Protein AF-A0A842TP94-F1 (afdb_monomer_lite)

Sequence (98 aa):
MNFLSLLKIKSGKQEQCLELLKKIKEKPLPGIEIKKIMFCLGKYDLIIIGEADEVKTLELSARLTLYAQMETLTTIPFEAGIEMLKDIYWFKRENELI

Secondary structure (DSSP, 8-state):
-EEEEEEEPPTT-HHHHHHHHHHHHHSPPTTEEEEEEEE-SSS-SEEEEEEE-HHHHHHHHHHHHHHH--EEEEEEEHHHHHHHHHHHHS--------

pLDDT: mean 73.81, std 12.56, range [34.78, 87.19]

Foldseek 3Di:
DKKKWFKAQPPPLVVQLVVVVVVCVVPPDVQKAWPDKDADDFPGGIMTIIDGPPVVLVVVLVCCCPRSVIPGPDIDHPVVVVVVCCVTPDDPPPDPPD

Radius of gyration: 14.51 Å; chains: 1; bounding box: 48×20×38 Å

Structure (mmCIF, N/CA/C/O backbone):
data_AF-A0A842TP94-F1
#
_entry.id   AF-A0A842TP94-F1
#
loop_
_atom_site.group_PDB
_atom_site.id
_atom_site.type_symbol
_atom_site.label_atom_id
_atom_site.label_alt_id
_atom_site.label_comp_id
_atom_site.label_asym_id
_atom_site.label_entity_id
_atom_site.label_seq_id
_atom_site.pdbx_PDB_ins_code
_atom_site.Cartn_x
_atom_site.Cartn_y
_atom_site.Cartn_z
_atom_site.occupancy
_atom_site.B_iso_or_equiv
_atom_site.auth_seq_id
_atom_site.auth_comp_id
_atom_site.auth_asym_id
_atom_site.auth_atom_id
_atom_site.pdbx_PDB_model_num
ATOM 1 N N . MET A 1 1 ? 9.475 -1.888 -12.094 1.00 84.06 1 MET A N 1
ATOM 2 C CA . MET A 1 1 ? 8.119 -2.384 -12.421 1.00 84.06 1 MET A CA 1
ATOM 3 C C . MET A 1 1 ? 7.103 -1.497 -11.725 1.00 84.06 1 MET A C 1
ATOM 5 O O . MET A 1 1 ? 7.259 -1.241 -10.536 1.00 84.06 1 MET A O 1
ATOM 9 N N . ASN A 1 2 ? 6.079 -1.026 -12.443 1.00 84.69 2 ASN A N 1
ATOM 10 C CA . ASN A 1 2 ? 4.938 -0.391 -11.786 1.00 84.69 2 ASN A CA 1
ATOM 11 C C . ASN A 1 2 ? 4.129 -1.466 -11.059 1.00 84.69 2 ASN A C 1
ATOM 13 O O . ASN A 1 2 ? 3.839 -2.519 -11.630 1.00 84.69 2 ASN A O 1
ATOM 17 N N . PHE A 1 3 ? 3.757 -1.198 -9.816 1.00 84.19 3 PHE A N 1
ATOM 18 C CA . PHE A 1 3 ? 2.992 -2.131 -9.007 1.00 84.19 3 PHE A CA 1
ATOM 19 C C . PHE A 1 3 ? 1.767 -1.471 -8.400 1.00 84.19 3 PHE A C 1
ATOM 21 O O . PHE A 1 3 ? 1.688 -0.247 -8.232 1.00 84.19 3 PHE A O 1
ATOM 28 N N . LEU A 1 4 ? 0.831 -2.333 -8.026 1.00 83.25 4 LEU A N 1
ATOM 29 C CA . LEU A 1 4 ? -0.349 -1.980 -7.272 1.00 83.25 4 LEU A CA 1
ATOM 30 C C . LEU A 1 4 ? -0.457 -2.900 -6.055 1.00 83.25 4 LEU A C 1
ATOM 32 O O . LEU A 1 4 ? -0.415 -4.123 -6.183 1.00 83.25 4 LEU A O 1
ATOM 36 N N . SER A 1 5 ? -0.582 -2.308 -4.871 1.00 82.81 5 SER A N 1
ATOM 37 C CA . SER A 1 5 ? -0.793 -3.036 -3.617 1.00 82.81 5 SER A CA 1
ATOM 38 C C . SER A 1 5 ? -2.171 -2.713 -3.057 1.00 82.81 5 SER A C 1
ATOM 40 O O . SER A 1 5 ? -2.471 -1.550 -2.780 1.00 82.81 5 SER A O 1
ATOM 42 N N . LEU A 1 6 ? -2.985 -3.755 -2.879 1.00 81.31 6 LEU A N 1
ATOM 43 C CA . LEU A 1 6 ? -4.307 -3.691 -2.253 1.00 81.31 6 LEU A CA 1
ATOM 44 C C . LEU A 1 6 ? -4.197 -4.129 -0.796 1.00 81.31 6 LEU A C 1
ATOM 46 O O . LEU A 1 6 ? -3.708 -5.224 -0.502 1.00 81.31 6 LEU A O 1
ATOM 50 N N . LEU A 1 7 ? -4.646 -3.273 0.116 1.00 81.19 7 LEU A N 1
ATOM 51 C CA . LEU A 1 7 ? -4.387 -3.427 1.541 1.00 81.19 7 LEU A CA 1
ATOM 52 C C . LEU A 1 7 ? -5.683 -3.315 2.336 1.00 81.19 7 LEU A C 1
ATOM 54 O O . LEU A 1 7 ? -6.457 -2.367 2.172 1.00 81.19 7 LEU A O 1
ATOM 58 N N . LYS A 1 8 ? -5.896 -4.284 3.227 1.00 82.94 8 LYS A N 1
ATOM 59 C CA . LYS A 1 8 ? -6.968 -4.241 4.217 1.00 82.94 8 LYS A CA 1
ATOM 60 C C . LYS A 1 8 ? -6.380 -3.987 5.597 1.00 82.94 8 LYS A C 1
ATOM 62 O O . LYS A 1 8 ? -5.495 -4.714 6.055 1.00 82.94 8 LYS A O 1
ATOM 67 N N . ILE A 1 9 ? -6.851 -2.939 6.252 1.00 82.19 9 ILE A N 1
ATOM 68 C CA . ILE A 1 9 ? -6.416 -2.547 7.585 1.00 82.19 9 ILE A CA 1
ATOM 69 C C . ILE A 1 9 ? -7.208 -3.384 8.587 1.00 82.19 9 ILE A C 1
ATOM 71 O O . ILE A 1 9 ? -8.438 -3.422 8.557 1.00 82.19 9 ILE A O 1
ATOM 75 N N . LYS A 1 10 ? -6.516 -4.067 9.503 1.00 81.56 10 LYS A N 1
ATOM 76 C CA . LYS A 1 10 ? -7.206 -4.777 10.585 1.00 81.56 10 LYS A CA 1
ATOM 77 C C . LYS A 1 10 ? -7.992 -3.798 11.452 1.00 81.56 10 LYS A C 1
ATOM 79 O O . LYS A 1 10 ? -7.551 -2.680 11.721 1.00 81.56 10 LYS A O 1
ATOM 84 N N . SER A 1 11 ? -9.154 -4.245 11.921 1.00 80.38 11 SER A N 1
ATOM 85 C CA . SER A 1 11 ? -10.013 -3.433 12.782 1.00 80.38 11 SER A CA 1
ATOM 86 C C . SER A 1 11 ? -9.246 -2.929 14.012 1.00 80.38 11 SER A C 1
ATOM 88 O O . SER A 1 11 ? -8.541 -3.698 14.669 1.00 80.38 11 SER A O 1
ATOM 90 N N . GLY A 1 12 ? -9.351 -1.629 14.298 1.00 80.31 12 GLY A N 1
ATOM 91 C CA . GLY A 1 12 ? -8.666 -0.967 15.414 1.00 80.31 12 GLY A CA 1
ATOM 92 C C . GLY A 1 12 ? -7.180 -0.661 15.184 1.00 80.31 12 GLY A C 1
ATOM 93 O O . GLY A 1 12 ? -6.475 -0.346 16.141 1.00 80.31 12 GLY A O 1
ATOM 94 N N . LYS A 1 13 ? -6.670 -0.779 13.949 1.00 81.31 13 LYS A N 1
ATOM 95 C CA . LYS A 1 13 ? -5.251 -0.549 13.597 1.00 81.31 13 LYS A CA 1
ATOM 96 C C . LYS A 1 13 ? -5.023 0.625 12.640 1.00 81.31 13 LYS A C 1
ATOM 98 O O . LYS A 1 13 ? -3.918 0.804 12.129 1.00 81.31 13 LYS A O 1
ATOM 103 N N . GLN A 1 14 ? -6.042 1.452 12.422 1.00 80.19 14 GLN A N 1
ATOM 104 C CA . GLN A 1 14 ? -6.001 2.573 11.482 1.00 80.19 14 GLN A CA 1
ATOM 105 C C . GLN A 1 14 ? -4.900 3.586 11.823 1.00 80.19 14 GLN A C 1
ATOM 107 O O . GLN A 1 14 ? -4.145 3.978 10.938 1.00 80.19 14 GLN A O 1
ATOM 112 N N . GLU A 1 15 ? -4.748 3.961 13.096 1.00 81.69 15 GLU A N 1
ATOM 113 C CA . GLU A 1 15 ? -3.719 4.921 13.526 1.00 81.69 15 GLU A CA 1
ATOM 114 C C . GLU A 1 15 ? -2.298 4.410 13.253 1.00 81.69 15 GLU A C 1
ATOM 116 O O . GLU A 1 15 ? -1.483 5.118 12.666 1.00 81.69 15 GLU A O 1
ATOM 121 N N . GLN A 1 16 ? -2.031 3.141 13.575 1.00 80.44 16 GLN A N 1
ATOM 122 C CA . GLN A 1 16 ? -0.732 2.498 13.339 1.00 80.44 16 GLN A CA 1
ATOM 123 C C . GLN A 1 16 ? -0.402 2.429 11.842 1.00 80.44 16 GLN A C 1
ATOM 125 O O . GLN A 1 16 ? 0.732 2.685 11.430 1.00 80.44 16 GLN A O 1
ATOM 130 N N . CYS A 1 17 ? -1.407 2.135 11.012 1.00 80.25 17 CYS A N 1
ATOM 131 C CA . CYS A 1 17 ? -1.270 2.174 9.562 1.00 80.25 17 CYS A CA 1
ATOM 132 C C . CYS A 1 17 ? -0.923 3.589 9.070 1.00 80.25 17 CYS A C 1
ATOM 134 O O . CYS A 1 17 ? 0.009 3.756 8.284 1.00 80.25 17 CYS A O 1
ATOM 136 N N . LEU A 1 18 ? -1.635 4.615 9.542 1.00 79.56 18 LEU A N 1
ATOM 137 C CA . LEU A 1 18 ? -1.388 6.005 9.150 1.00 79.56 18 LEU A CA 1
ATOM 138 C C . LEU A 1 18 ? 0.021 6.471 9.530 1.00 79.56 18 LEU A C 1
ATOM 140 O O . LEU A 1 18 ? 0.686 7.121 8.723 1.00 79.56 18 LEU A O 1
A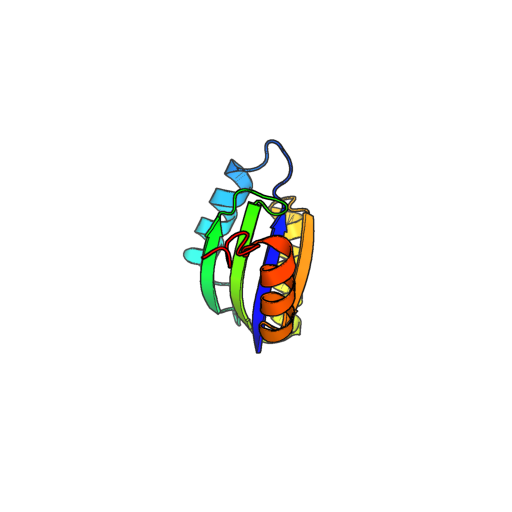TOM 144 N N . GLU A 1 19 ? 0.501 6.122 10.722 1.00 83.44 19 GLU A N 1
ATOM 145 C CA . GLU A 1 19 ? 1.873 6.419 11.143 1.00 83.44 19 GLU A CA 1
ATOM 146 C C . GLU A 1 19 ? 2.918 5.740 10.255 1.00 83.44 19 GLU A C 1
ATOM 148 O O . GLU A 1 19 ? 3.911 6.367 9.879 1.00 83.44 19 GLU A O 1
ATOM 153 N N . LEU A 1 20 ? 2.700 4.475 9.883 1.00 78.50 20 LEU A N 1
ATOM 154 C CA . LEU A 1 20 ? 3.612 3.768 8.990 1.00 78.50 20 LEU A CA 1
ATOM 155 C C . LEU A 1 20 ? 3.653 4.420 7.603 1.00 78.50 20 LEU A C 1
ATOM 157 O O . LEU A 1 20 ? 4.737 4.633 7.065 1.00 78.50 20 LEU A O 1
ATOM 161 N N . LEU A 1 21 ? 2.499 4.781 7.037 1.00 78.75 21 LEU A N 1
ATOM 162 C CA . LEU A 1 21 ? 2.439 5.445 5.731 1.00 78.75 21 LEU A CA 1
ATOM 163 C C . LEU A 1 21 ? 3.141 6.807 5.752 1.00 78.75 21 LEU A C 1
ATOM 165 O O . LEU A 1 21 ? 3.836 7.142 4.793 1.00 78.75 21 LEU A O 1
ATOM 169 N N . LYS A 1 22 ? 3.018 7.567 6.851 1.00 80.50 22 LYS A N 1
ATOM 170 C CA . LYS A 1 22 ? 3.783 8.809 7.050 1.00 80.50 22 LYS A CA 1
ATOM 171 C C . LYS A 1 22 ? 5.286 8.537 7.051 1.00 80.50 22 LYS A C 1
ATOM 173 O O . LYS A 1 22 ? 6.004 9.170 6.285 1.00 80.50 22 LYS A O 1
ATOM 178 N N . LYS A 1 23 ? 5.747 7.534 7.806 1.00 80.94 23 LYS A N 1
ATOM 179 C CA . LYS A 1 23 ? 7.167 7.139 7.846 1.00 80.94 23 LYS A CA 1
ATOM 180 C C . LYS A 1 23 ? 7.692 6.703 6.481 1.00 80.94 23 LYS A C 1
ATOM 182 O O . LYS A 1 23 ? 8.800 7.077 6.118 1.00 80.94 23 LYS A O 1
ATOM 187 N N . ILE A 1 24 ? 6.907 5.943 5.717 1.00 76.00 24 ILE A N 1
ATOM 188 C CA . ILE A 1 24 ? 7.281 5.521 4.361 1.00 76.00 24 ILE A CA 1
ATOM 189 C C . ILE A 1 24 ? 7.349 6.732 3.417 1.00 76.00 24 ILE A C 1
ATOM 191 O O . ILE A 1 24 ? 8.233 6.790 2.569 1.00 76.00 24 ILE A O 1
ATOM 195 N N . LYS A 1 25 ? 6.456 7.717 3.567 1.00 70.62 25 LYS A N 1
ATOM 196 C CA . LYS A 1 25 ? 6.490 8.954 2.775 1.00 70.62 25 LYS A CA 1
ATOM 197 C C . LYS A 1 25 ? 7.695 9.838 3.123 1.00 70.62 25 LYS A C 1
ATOM 199 O O . LYS A 1 25 ? 8.298 10.413 2.226 1.00 70.62 25 LYS A O 1
ATOM 204 N N . GLU A 1 26 ? 8.032 9.956 4.406 1.00 78.00 26 GLU A N 1
ATOM 205 C CA . GLU A 1 26 ? 9.173 10.745 4.897 1.00 78.00 26 GLU A CA 1
ATOM 206 C C . GLU A 1 26 ? 10.515 10.085 4.575 1.00 78.00 26 GLU A C 1
ATOM 208 O O . GLU A 1 26 ? 11.483 10.758 4.222 1.00 78.00 26 GLU A O 1
ATOM 213 N N . LYS A 1 27 ? 10.569 8.757 4.685 1.00 78.38 27 LYS A N 1
ATOM 214 C CA . LYS A 1 27 ? 11.749 7.949 4.400 1.00 78.38 27 LYS A CA 1
ATOM 215 C C . LYS A 1 27 ? 11.361 6.785 3.485 1.00 78.38 27 LYS A C 1
ATOM 217 O O . LYS A 1 27 ? 11.119 5.676 3.976 1.00 78.38 27 LYS A O 1
ATOM 222 N N . PRO A 1 28 ? 11.312 7.032 2.164 1.00 70.12 28 PRO A N 1
ATOM 223 C CA . PRO A 1 28 ? 11.023 6.000 1.181 1.00 70.12 28 PRO A CA 1
ATOM 224 C C . PRO A 1 28 ? 11.965 4.811 1.348 1.00 70.12 28 PRO A C 1
ATOM 226 O O . PRO A 1 28 ? 13.152 4.969 1.653 1.00 70.12 28 PRO A O 1
ATOM 229 N N . LEU A 1 29 ? 11.433 3.605 1.166 1.00 75.31 29 LEU A N 1
ATOM 230 C CA . LEU A 1 29 ? 12.257 2.403 1.168 1.00 75.31 29 LEU A CA 1
ATOM 231 C C . LEU A 1 29 ? 13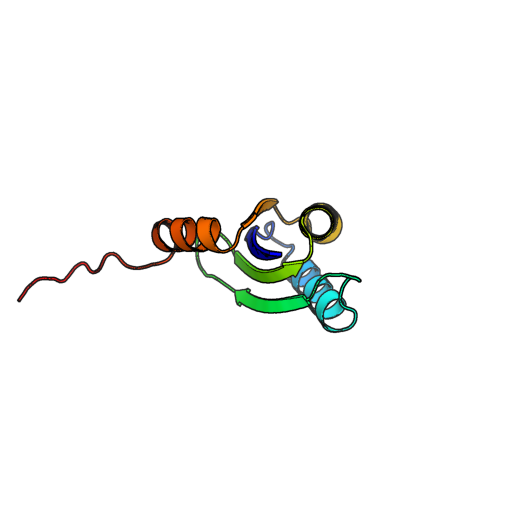.219 2.464 -0.029 1.00 75.31 29 LEU A C 1
ATOM 233 O O . LEU A 1 29 ? 12.773 2.750 -1.140 1.00 75.31 29 LEU A O 1
ATOM 237 N N . PRO A 1 30 ? 14.524 2.192 0.158 1.00 82.44 30 PRO A N 1
ATOM 238 C CA . PRO A 1 30 ? 15.471 2.189 -0.950 1.00 82.44 30 PRO A CA 1
ATOM 239 C C . PRO A 1 30 ? 15.017 1.235 -2.060 1.00 82.44 30 PRO A C 1
ATOM 241 O O . PRO A 1 30 ? 14.786 0.053 -1.797 1.00 82.44 30 PRO A O 1
ATOM 244 N N . GLY A 1 31 ? 14.904 1.752 -3.285 1.00 84.62 31 GLY A N 1
ATOM 245 C CA . GLY A 1 31 ? 14.420 0.994 -4.444 1.00 84.62 31 GLY A CA 1
ATOM 246 C C . GLY A 1 31 ? 12.895 0.942 -4.589 1.00 84.62 31 GLY A C 1
ATOM 247 O O . GLY A 1 31 ? 12.405 0.153 -5.392 1.00 84.62 31 GLY A O 1
ATOM 248 N N . ILE A 1 32 ? 12.151 1.751 -3.823 1.00 85.81 32 ILE A N 1
ATOM 249 C CA . ILE A 1 32 ? 10.693 1.872 -3.926 1.00 85.81 32 ILE A CA 1
ATOM 250 C C . ILE A 1 32 ? 10.302 3.337 -4.046 1.00 85.81 32 ILE A C 1
ATOM 252 O O . ILE A 1 32 ? 10.514 4.135 -3.132 1.00 85.81 32 ILE A O 1
ATOM 256 N N . GLU A 1 33 ? 9.649 3.668 -5.148 1.00 87.19 33 GLU A N 1
ATOM 257 C CA . GLU A 1 33 ? 9.050 4.972 -5.375 1.00 87.19 33 GLU A CA 1
ATOM 258 C C . GLU A 1 33 ? 7.529 4.866 -5.255 1.00 87.19 33 GLU A C 1
ATOM 260 O O . GLU A 1 33 ? 6.869 4.224 -6.069 1.00 87.19 33 GLU A O 1
ATOM 265 N N . ILE A 1 34 ? 6.938 5.492 -4.237 1.00 84.81 34 ILE A N 1
ATOM 266 C CA . ILE A 1 34 ? 5.478 5.545 -4.109 1.00 84.81 34 ILE A CA 1
ATOM 267 C C . ILE A 1 34 ? 4.955 6.752 -4.878 1.00 84.81 34 ILE A C 1
ATOM 269 O O . ILE A 1 34 ? 5.193 7.894 -4.493 1.00 84.81 34 ILE A O 1
ATOM 273 N N . LYS A 1 35 ? 4.180 6.486 -5.930 1.00 85.12 35 LYS A N 1
ATOM 274 C CA . LYS A 1 35 ? 3.564 7.514 -6.777 1.00 85.12 35 LYS A CA 1
ATOM 275 C C . LYS A 1 35 ? 2.237 7.994 -6.198 1.00 85.12 35 LYS A C 1
ATOM 277 O O . LYS A 1 35 ? 1.912 9.177 -6.280 1.00 85.12 35 LYS A O 1
ATOM 282 N N . LYS A 1 36 ? 1.446 7.086 -5.616 1.00 84.12 36 LYS A N 1
ATOM 283 C CA . LYS A 1 36 ? 0.117 7.416 -5.089 1.00 84.12 36 LYS A CA 1
ATOM 284 C C . LYS A 1 36 ? -0.299 6.502 -3.942 1.00 84.12 36 LYS A C 1
ATOM 286 O O . LYS A 1 36 ? -0.020 5.308 -3.952 1.00 84.12 36 LYS A O 1
ATOM 291 N N . ILE A 1 37 ? -1.029 7.077 -2.991 1.00 82.88 37 ILE A N 1
ATOM 292 C CA . ILE A 1 37 ? -1.719 6.366 -1.913 1.00 82.88 37 ILE A CA 1
ATOM 293 C C . ILE A 1 37 ? -3.179 6.820 -1.936 1.00 82.88 37 ILE A C 1
ATOM 295 O O . ILE A 1 37 ? -3.449 8.021 -1.988 1.00 82.88 37 ILE A O 1
ATOM 299 N N . MET A 1 38 ? -4.115 5.879 -1.929 1.00 82.06 38 MET A N 1
ATOM 300 C CA . MET A 1 38 ? -5.553 6.145 -1.982 1.00 82.06 38 MET A CA 1
ATOM 301 C C . MET A 1 38 ? -6.266 5.378 -0.877 1.00 82.06 38 MET A C 1
ATOM 303 O O . MET A 1 38 ? -6.138 4.161 -0.808 1.00 82.06 38 MET A O 1
ATOM 307 N N . PHE A 1 39 ? -7.050 6.076 -0.058 1.00 80.88 39 PHE A N 1
ATOM 308 C CA . PHE A 1 39 ? -7.999 5.431 0.846 1.00 80.88 39 PHE A CA 1
ATOM 309 C C . PHE A 1 39 ? -9.258 5.059 0.075 1.00 80.88 39 PHE A C 1
ATOM 311 O O . PHE A 1 39 ? -9.737 5.835 -0.756 1.00 80.88 39 PHE A O 1
ATOM 318 N N . CYS A 1 40 ? -9.780 3.869 0.331 1.00 76.38 40 CYS A N 1
ATOM 319 C CA . CYS A 1 40 ? -10.964 3.347 -0.334 1.00 76.38 40 CYS A CA 1
ATOM 320 C C . CYS A 1 40 ? -12.004 2.942 0.710 1.00 76.38 40 CYS A C 1
ATOM 322 O O . CYS A 1 40 ? -11.662 2.441 1.775 1.00 76.38 40 CYS A O 1
ATOM 324 N N . LEU A 1 41 ? -13.282 3.159 0.395 1.00 68.38 41 LEU A N 1
ATOM 325 C CA . LEU A 1 41 ? -14.404 2.633 1.169 1.00 68.38 41 LEU A CA 1
ATOM 326 C C . LEU A 1 41 ? -14.922 1.403 0.419 1.00 68.38 41 LEU A C 1
ATOM 328 O O . LEU A 1 41 ? -15.536 1.543 -0.637 1.00 68.38 41 LEU A O 1
ATOM 332 N N . GLY A 1 42 ? -14.608 0.198 0.898 1.00 70.56 42 GLY A N 1
ATOM 333 C CA . GLY A 1 42 ? -14.993 -1.034 0.209 1.00 70.56 42 GLY A CA 1
ATOM 334 C C . GLY A 1 42 ? -14.286 -2.283 0.732 1.00 70.56 42 GLY A C 1
ATOM 335 O O . GLY A 1 42 ? -14.035 -2.420 1.924 1.00 70.56 42 GLY A O 1
ATOM 336 N N . LYS A 1 43 ? -13.985 -3.226 -0.170 1.00 74.06 43 LYS A N 1
ATOM 337 C CA . LYS A 1 43 ? -13.368 -4.522 0.173 1.00 74.06 43 LYS A CA 1
ATOM 338 C C . LYS A 1 43 ? -11.969 -4.381 0.795 1.00 74.06 43 LYS A C 1
ATOM 340 O O . LYS A 1 43 ? -11.625 -5.154 1.692 1.00 74.06 43 LYS A O 1
ATOM 345 N N . TYR A 1 44 ? -11.206 -3.409 0.306 1.00 77.31 44 TYR A N 1
ATOM 346 C CA . TYR A 1 44 ? -9.915 -2.947 0.814 1.00 77.31 44 TYR A CA 1
ATOM 347 C C . TYR A 1 44 ? -10.035 -1.494 1.283 1.00 77.31 44 TYR A C 1
ATOM 349 O O . TYR A 1 44 ? -10.841 -0.720 0.753 1.00 77.31 44 TYR A O 1
ATOM 357 N N . ASP A 1 45 ? -9.189 -1.128 2.236 1.00 80.75 45 ASP A N 1
ATOM 358 C CA . ASP A 1 45 ? -9.197 0.196 2.861 1.00 80.75 45 ASP A CA 1
ATOM 359 C C . ASP A 1 45 ? -8.182 1.140 2.204 1.00 80.75 45 ASP A C 1
ATOM 361 O O . ASP A 1 45 ? -8.292 2.364 2.313 1.00 80.75 45 ASP A O 1
ATOM 365 N N . LEU A 1 46 ? -7.174 0.580 1.526 1.00 82.38 46 LEU A N 1
ATOM 366 C CA . LEU A 1 46 ? -6.030 1.326 1.021 1.00 82.38 46 LEU A CA 1
ATOM 367 C C . LEU A 1 46 ? -5.458 0.707 -0.262 1.00 82.38 46 LEU A C 1
ATOM 369 O O . LEU A 1 46 ? -5.291 -0.508 -0.373 1.00 82.38 46 LEU A O 1
ATOM 373 N N . ILE A 1 47 ? -5.098 1.569 -1.210 1.00 83.25 47 ILE A N 1
ATOM 374 C CA . ILE A 1 47 ? -4.382 1.224 -2.439 1.00 83.25 47 ILE A CA 1
ATOM 375 C C . ILE A 1 47 ? -3.081 2.022 -2.485 1.00 83.25 47 ILE A C 1
ATOM 377 O O . ILE A 1 47 ? -3.088 3.242 -2.299 1.00 83.25 47 ILE A O 1
ATOM 381 N N . ILE A 1 48 ? -1.971 1.346 -2.773 1.00 84.62 48 ILE A N 1
ATOM 382 C CA . ILE A 1 48 ? -0.672 1.976 -3.034 1.00 84.62 48 ILE A CA 1
ATOM 383 C C . ILE A 1 48 ? -0.265 1.685 -4.475 1.00 84.62 48 ILE A C 1
ATOM 385 O O . ILE A 1 48 ? -0.273 0.533 -4.903 1.00 84.62 48 ILE A O 1
ATOM 389 N N . ILE A 1 49 ? 0.113 2.734 -5.200 1.00 85.12 49 ILE A N 1
ATOM 390 C CA . ILE A 1 49 ? 0.665 2.657 -6.552 1.00 85.12 49 ILE A CA 1
ATOM 391 C C . ILE A 1 49 ? 2.092 3.177 -6.490 1.00 85.12 49 ILE A C 1
ATOM 393 O O . ILE A 1 49 ? 2.345 4.269 -5.967 1.00 85.12 49 ILE A O 1
ATOM 397 N N . GLY A 1 50 ? 3.021 2.415 -7.045 1.00 87.00 50 GLY A N 1
ATOM 398 C CA . GLY A 1 50 ? 4.422 2.792 -7.044 1.00 87.00 50 GLY A CA 1
ATOM 399 C C . GLY A 1 50 ? 5.234 2.070 -8.097 1.00 87.00 50 GLY A C 1
ATOM 400 O O . GLY A 1 50 ? 4.700 1.358 -8.947 1.00 87.00 50 GLY A O 1
ATOM 401 N N . GLU A 1 51 ? 6.538 2.275 -8.021 1.00 87.00 51 GLU A N 1
ATOM 402 C CA . GLU A 1 51 ? 7.529 1.645 -8.867 1.00 87.00 51 GLU A CA 1
ATOM 403 C C . GLU A 1 51 ? 8.634 1.031 -8.011 1.00 87.00 51 GLU A C 1
ATOM 405 O O . GLU A 1 51 ? 9.160 1.663 -7.096 1.00 87.00 51 GLU A O 1
ATOM 410 N N . ALA A 1 52 ? 8.943 -0.232 -8.279 1.00 86.25 52 ALA A N 1
ATOM 411 C CA . ALA A 1 52 ? 9.996 -0.981 -7.608 1.00 86.25 52 ALA A CA 1
ATOM 412 C C . ALA A 1 52 ? 10.408 -2.182 -8.471 1.00 86.25 52 ALA A C 1
ATOM 414 O O . ALA A 1 52 ? 9.691 -2.561 -9.404 1.00 86.25 52 ALA A O 1
ATOM 415 N N . ASP A 1 53 ? 11.561 -2.7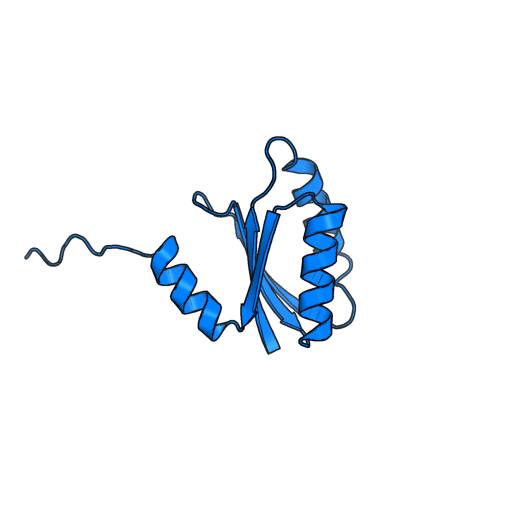85 -8.195 1.00 85.25 53 ASP A N 1
ATOM 416 C CA . ASP A 1 53 ? 11.845 -4.132 -8.697 1.00 85.25 53 ASP A CA 1
ATOM 417 C C . ASP A 1 53 ? 10.983 -5.183 -7.965 1.00 85.25 53 ASP A C 1
ATOM 419 O O . ASP A 1 53 ? 10.370 -4.908 -6.931 1.00 85.25 53 ASP A O 1
ATOM 423 N N . GLU A 1 54 ? 10.898 -6.392 -8.518 1.00 80.56 54 GLU A N 1
ATOM 424 C CA . GLU A 1 54 ? 10.045 -7.460 -7.984 1.00 80.56 54 GLU A CA 1
ATOM 425 C C . GLU A 1 54 ? 10.407 -7.836 -6.534 1.00 80.56 54 GLU A C 1
ATOM 427 O O . GLU A 1 54 ? 9.533 -7.958 -5.672 1.00 80.56 54 GLU A O 1
ATOM 432 N N . VA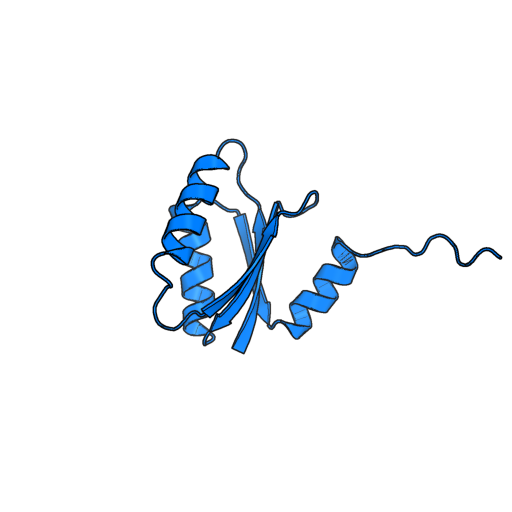L A 1 55 ? 11.702 -7.908 -6.219 1.00 83.50 55 VAL A N 1
ATOM 433 C CA . VAL A 1 55 ? 12.192 -8.230 -4.870 1.00 83.50 55 VAL A CA 1
ATOM 434 C C . VAL A 1 55 ? 11.754 -7.156 -3.871 1.00 83.50 55 VAL A C 1
ATOM 436 O O . VAL A 1 55 ? 11.300 -7.460 -2.765 1.00 83.50 55 VAL A O 1
ATOM 439 N N . LYS A 1 56 ? 11.824 -5.888 -4.273 1.00 83.25 56 LYS A N 1
ATOM 440 C CA . LYS A 1 56 ? 11.426 -4.735 -3.470 1.00 83.25 56 LYS A CA 1
ATOM 441 C C . LYS A 1 56 ? 9.918 -4.625 -3.300 1.00 83.25 56 LYS A C 1
ATOM 443 O O . LYS A 1 56 ? 9.466 -4.255 -2.214 1.00 83.25 56 LYS A O 1
ATOM 448 N N . THR A 1 57 ? 9.129 -5.014 -4.300 1.00 77.44 57 THR A N 1
ATOM 449 C CA . THR A 1 57 ? 7.671 -5.114 -4.134 1.00 77.44 57 THR A CA 1
ATOM 450 C C . THR A 1 57 ? 7.268 -6.146 -3.079 1.00 77.44 57 THR A C 1
ATOM 452 O O . THR A 1 57 ? 6.406 -5.862 -2.242 1.00 77.44 57 THR A O 1
ATOM 455 N N . LEU A 1 58 ? 7.944 -7.300 -3.041 1.00 77.88 58 LEU A N 1
ATOM 456 C CA . LEU A 1 58 ? 7.739 -8.320 -2.009 1.00 77.88 58 LEU A CA 1
ATOM 457 C C . LEU A 1 58 ? 8.182 -7.825 -0.624 1.00 77.88 58 LEU A C 1
ATOM 459 O O . LEU A 1 58 ? 7.465 -8.025 0.359 1.00 77.88 58 LEU A O 1
ATOM 463 N N . GLU A 1 59 ? 9.320 -7.124 -0.543 1.00 79.88 59 GLU A N 1
ATOM 464 C CA . GLU A 1 59 ? 9.812 -6.525 0.706 1.00 79.88 59 GLU A CA 1
ATOM 465 C C . GLU A 1 59 ? 8.806 -5.515 1.290 1.00 79.88 59 GLU A C 1
ATOM 467 O O . GLU A 1 59 ? 8.532 -5.533 2.495 1.00 79.88 59 GLU A O 1
ATOM 472 N N . LEU A 1 60 ? 8.212 -4.662 0.446 1.00 79.19 60 LEU A N 1
ATOM 473 C CA . LEU A 1 60 ? 7.160 -3.730 0.861 1.00 79.19 60 LEU A CA 1
ATOM 474 C C . LEU A 1 60 ? 5.949 -4.473 1.419 1.00 79.19 60 LEU A C 1
ATOM 476 O O . LEU A 1 60 ? 5.501 -4.158 2.520 1.00 79.19 60 LEU A O 1
ATOM 480 N N . SER A 1 61 ? 5.454 -5.474 0.691 1.00 75.69 61 SER A N 1
ATOM 481 C CA . SER A 1 61 ? 4.330 -6.307 1.126 1.00 75.69 61 SER A CA 1
ATOM 482 C C . SER A 1 61 ? 4.576 -6.939 2.497 1.00 75.69 61 SER A C 1
ATOM 484 O O . SER A 1 61 ? 3.747 -6.814 3.400 1.00 75.69 61 SER A O 1
ATOM 486 N N . ALA A 1 62 ? 5.744 -7.554 2.695 1.00 76.56 62 ALA A N 1
ATOM 487 C CA . ALA A 1 62 ? 6.111 -8.177 3.964 1.00 76.56 62 ALA A CA 1
ATOM 488 C C . ALA A 1 62 ? 6.156 -7.159 5.116 1.00 76.56 62 ALA A C 1
ATOM 490 O O . ALA A 1 62 ? 5.619 -7.421 6.195 1.00 76.56 62 ALA A O 1
ATOM 491 N N . ARG A 1 63 ? 6.742 -5.974 4.891 1.00 76.25 63 ARG A N 1
ATOM 492 C CA . ARG A 1 63 ? 6.790 -4.903 5.900 1.00 76.25 63 ARG A CA 1
ATOM 493 C C . ARG A 1 63 ? 5.395 -4.383 6.251 1.00 76.25 63 ARG A C 1
ATOM 495 O O . ARG A 1 63 ? 5.116 -4.175 7.429 1.00 76.25 63 ARG A O 1
ATOM 502 N N . LEU A 1 64 ? 4.517 -4.189 5.268 1.00 75.94 64 LEU A N 1
ATOM 503 C CA . LEU A 1 64 ? 3.144 -3.733 5.510 1.00 75.94 64 LEU A CA 1
ATOM 504 C C . LEU A 1 64 ? 2.347 -4.770 6.318 1.00 75.94 64 LEU A C 1
ATOM 506 O O . LEU A 1 64 ? 1.664 -4.404 7.277 1.00 75.94 64 LEU A O 1
ATOM 510 N N . THR A 1 65 ? 2.513 -6.060 6.018 1.00 73.88 65 THR A N 1
ATOM 511 C CA . THR A 1 65 ? 1.896 -7.148 6.792 1.00 73.88 65 THR A CA 1
ATOM 512 C C . THR A 1 65 ? 2.414 -7.196 8.230 1.00 73.88 65 THR A C 1
ATOM 514 O O . THR A 1 65 ? 1.624 -7.240 9.174 1.00 73.88 65 THR A O 1
ATOM 517 N N . LEU A 1 66 ? 3.738 -7.173 8.414 1.00 69.75 66 LEU A N 1
ATOM 518 C CA . LEU A 1 66 ? 4.372 -7.342 9.725 1.00 69.75 66 LEU A CA 1
ATOM 519 C C . LEU A 1 66 ? 4.175 -6.1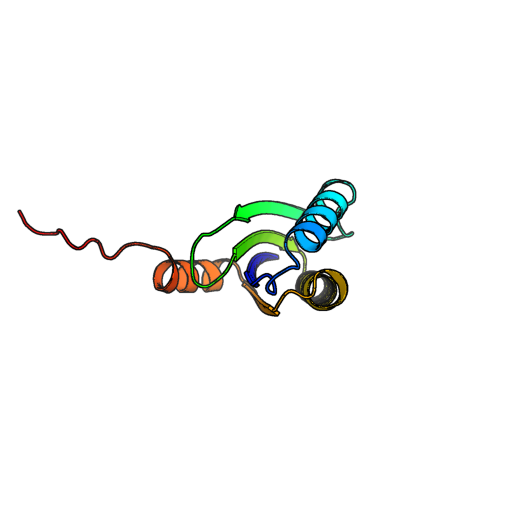28 10.639 1.00 69.75 66 LEU A C 1
ATOM 521 O O . LEU A 1 66 ? 3.880 -6.294 11.822 1.00 69.75 66 LEU A O 1
ATOM 525 N N . TYR A 1 67 ? 4.333 -4.914 10.106 1.00 66.38 67 TYR A N 1
ATOM 526 C CA . TYR A 1 67 ? 4.398 -3.703 10.927 1.00 66.38 67 TYR A CA 1
ATOM 527 C C . TYR A 1 67 ? 3.077 -2.950 11.035 1.00 66.38 67 TYR A C 1
ATOM 529 O O . TYR A 1 67 ? 2.841 -2.319 12.061 1.00 66.38 67 TYR A O 1
ATOM 537 N N . ALA A 1 68 ? 2.205 -3.013 10.027 1.00 60.50 68 ALA A N 1
ATOM 538 C CA . ALA A 1 68 ? 0.893 -2.367 10.103 1.00 60.50 68 ALA A CA 1
ATOM 539 C C . ALA A 1 68 ? -0.243 -3.339 10.426 1.00 60.50 68 ALA A C 1
ATOM 541 O O . ALA A 1 68 ? -1.401 -2.926 10.473 1.00 60.50 68 ALA A O 1
ATOM 542 N N . GLN A 1 69 ? 0.074 -4.623 10.640 1.00 63.53 69 GLN A N 1
ATOM 543 C CA . GLN A 1 69 ? -0.911 -5.690 10.814 1.00 63.53 69 GLN A CA 1
ATOM 544 C C . GLN A 1 69 ? -2.001 -5.642 9.737 1.00 63.53 69 GLN A C 1
ATOM 546 O O . GLN A 1 69 ? -3.151 -5.978 10.002 1.00 63.53 69 GLN A O 1
ATOM 551 N N . MET A 1 70 ? -1.651 -5.198 8.531 1.00 64.88 70 MET A N 1
ATOM 552 C CA . MET A 1 70 ? -2.559 -5.211 7.398 1.00 64.88 70 MET A CA 1
ATOM 553 C C . MET A 1 70 ? -2.653 -6.637 6.867 1.00 64.88 70 MET A C 1
ATOM 555 O O . MET A 1 70 ? -1.662 -7.369 6.825 1.00 64.88 70 MET A O 1
ATOM 559 N N . GLU A 1 71 ? -3.846 -7.044 6.454 1.00 60.47 71 GLU A N 1
ATOM 560 C CA . GLU A 1 71 ? -3.978 -8.193 5.566 1.00 60.47 71 GLU A CA 1
ATOM 561 C C . GLU A 1 71 ? -3.596 -7.703 4.170 1.00 60.47 71 GLU A C 1
ATOM 563 O O . GLU A 1 71 ? -4.409 -7.168 3.413 1.00 60.47 71 GLU A O 1
ATOM 568 N N . THR A 1 72 ? -2.304 -7.793 3.866 1.00 57.72 72 THR A N 1
ATOM 569 C CA . THR A 1 72 ? -1.794 -7.550 2.520 1.00 57.72 72 THR A CA 1
ATOM 570 C C . THR A 1 72 ? -2.245 -8.714 1.659 1.00 57.72 72 THR A C 1
ATOM 572 O O . THR A 1 72 ? -1.757 -9.828 1.838 1.00 57.72 72 THR A O 1
ATOM 575 N N . LEU A 1 73 ? -3.212 -8.492 0.768 1.00 56.19 73 LEU A N 1
ATOM 576 C CA . LEU A 1 73 ? -3.744 -9.596 -0.026 1.00 56.19 73 LEU A CA 1
ATOM 577 C C . LEU A 1 73 ? -2.851 -9.900 -1.229 1.00 56.19 73 LEU A C 1
ATOM 579 O O . LEU A 1 73 ? -2.657 -11.074 -1.507 1.00 56.19 73 LEU A O 1
ATOM 583 N N . THR A 1 74 ? -2.245 -8.893 -1.872 1.00 60.31 74 THR A N 1
ATOM 584 C CA . THR A 1 74 ? -1.288 -9.080 -2.981 1.00 60.31 74 THR A CA 1
ATOM 585 C C . THR A 1 74 ? -0.588 -7.763 -3.361 1.00 60.31 74 THR A C 1
ATOM 587 O O . THR A 1 74 ? -1.259 -6.733 -3.474 1.00 60.31 74 THR A O 1
ATOM 590 N N . THR A 1 75 ? 0.716 -7.798 -3.668 1.00 63.59 75 THR A N 1
ATOM 591 C CA . THR A 1 75 ? 1.320 -6.834 -4.609 1.00 63.59 75 THR A CA 1
ATOM 592 C C . THR A 1 75 ? 1.321 -7.466 -5.990 1.00 63.59 75 THR A C 1
ATOM 594 O O . THR A 1 75 ? 1.845 -8.563 -6.162 1.00 63.59 75 THR A O 1
ATOM 597 N N . ILE A 1 76 ? 0.707 -6.792 -6.954 1.00 73.38 76 ILE A N 1
ATOM 598 C CA . ILE A 1 76 ? 0.553 -7.277 -8.327 1.00 73.38 76 ILE A CA 1
ATOM 599 C C . ILE A 1 76 ? 1.158 -6.283 -9.318 1.00 73.38 76 ILE A C 1
ATOM 601 O O . ILE A 1 76 ? 1.199 -5.079 -9.025 1.00 73.38 76 ILE A O 1
ATOM 605 N N . PRO A 1 77 ? 1.606 -6.761 -10.494 1.00 77.00 77 PRO A N 1
ATOM 606 C CA . PRO A 1 77 ? 1.906 -5.887 -11.620 1.00 77.00 77 PRO A CA 1
ATOM 607 C C . PRO A 1 77 ? 0.735 -4.938 -11.884 1.00 77.00 77 PRO A C 1
ATOM 609 O O . PRO A 1 77 ? -0.432 -5.329 -11.767 1.00 77.00 77 PRO A O 1
ATOM 612 N N . PHE A 1 78 ? 1.045 -3.685 -12.206 1.00 75.88 78 PHE A N 1
ATOM 613 C CA . PHE A 1 78 ? 0.047 -2.624 -12.333 1.00 75.88 78 PHE A CA 1
ATOM 614 C C . PHE A 1 78 ? -1.068 -2.967 -13.333 1.00 75.88 78 PHE A C 1
ATOM 616 O O . PHE A 1 78 ? -2.239 -2.713 -13.051 1.00 75.88 78 PHE A O 1
ATOM 623 N N . GLU A 1 79 ? -0.727 -3.606 -14.451 1.00 75.69 79 GLU A N 1
ATOM 624 C CA . GLU A 1 79 ? -1.663 -4.012 -15.502 1.00 75.69 79 GLU A CA 1
ATOM 625 C C . GLU A 1 79 ? -2.692 -5.029 -14.986 1.00 75.69 79 GLU A C 1
ATOM 627 O O . GLU A 1 79 ? -3.892 -4.854 -15.188 1.00 75.69 79 GLU A O 1
ATOM 632 N N . ALA A 1 80 ? -2.242 -6.045 -14.241 1.00 75.56 80 ALA A N 1
ATOM 633 C CA . ALA A 1 80 ? -3.128 -7.024 -13.608 1.00 75.56 80 ALA A CA 1
ATOM 634 C C . ALA A 1 80 ? -3.977 -6.386 -12.494 1.00 75.56 80 ALA A C 1
ATOM 636 O O . ALA A 1 80 ? -5.150 -6.723 -12.320 1.00 75.56 80 ALA A O 1
ATOM 637 N N . GLY A 1 81 ? -3.401 -5.432 -11.756 1.00 76.19 81 GLY A N 1
ATOM 638 C CA . GLY A 1 81 ? -4.102 -4.724 -10.688 1.00 76.19 81 GLY A CA 1
ATOM 639 C C . GLY A 1 81 ? -5.194 -3.784 -11.162 1.00 76.19 81 GLY A C 1
ATOM 640 O O . GLY A 1 81 ? -6.213 -3.669 -10.483 1.00 76.19 81 GLY A O 1
ATOM 641 N N . ILE A 1 82 ? -5.035 -3.157 -12.327 1.00 74.00 82 ILE A N 1
ATOM 642 C CA . ILE A 1 82 ? -6.099 -2.347 -12.924 1.00 74.00 82 ILE A CA 1
ATOM 643 C C . ILE A 1 82 ? -7.322 -3.203 -13.257 1.00 74.00 82 ILE A C 1
ATOM 645 O O . ILE A 1 82 ? -8.432 -2.788 -12.930 1.00 74.00 82 ILE A O 1
ATOM 649 N N . GLU A 1 83 ? -7.143 -4.377 -13.866 1.00 74.12 83 GLU A N 1
ATOM 650 C CA . GLU A 1 83 ? -8.273 -5.256 -14.198 1.00 74.12 83 GLU A CA 1
ATOM 651 C C . GLU A 1 83 ? -9.015 -5.707 -12.931 1.00 74.12 83 GLU A C 1
ATOM 653 O O . GLU A 1 83 ? -10.230 -5.551 -12.836 1.00 74.12 83 GLU A O 1
ATOM 658 N N . MET A 1 84 ? -8.286 -6.108 -11.883 1.00 73.50 84 MET A N 1
ATOM 659 C CA . MET A 1 84 ? -8.899 -6.436 -10.588 1.00 73.50 84 MET A CA 1
ATOM 660 C C . MET A 1 84 ? -9.622 -5.242 -9.948 1.00 73.50 84 MET A C 1
ATOM 662 O O . MET A 1 84 ? -10.668 -5.404 -9.323 1.00 73.50 84 MET A O 1
ATOM 666 N N . LEU A 1 85 ? -9.077 -4.029 -10.065 1.00 69.69 85 LEU A N 1
ATOM 667 C CA . LEU A 1 85 ? -9.729 -2.831 -9.541 1.00 69.69 85 LEU A CA 1
ATOM 668 C C . LEU A 1 85 ? -11.006 -2.473 -10.302 1.00 69.69 85 LEU A C 1
ATOM 670 O O . LEU A 1 85 ? -11.937 -1.974 -9.668 1.00 69.69 85 LEU A O 1
ATOM 674 N N . LYS A 1 86 ? -11.082 -2.733 -11.613 1.00 69.44 86 LYS A N 1
ATOM 675 C CA . LYS A 1 86 ? -12.335 -2.593 -12.370 1.00 69.44 86 LYS A CA 1
ATOM 676 C C . LYS A 1 86 ? -13.405 -3.522 -11.799 1.00 69.44 86 LYS A C 1
ATOM 678 O O . LYS A 1 86 ? -14.488 -3.043 -11.480 1.00 69.44 86 LYS A O 1
ATOM 683 N N . ASP A 1 87 ? -13.064 -4.785 -11.549 1.00 66.19 87 ASP A N 1
ATOM 684 C CA . ASP A 1 87 ? -13.997 -5.775 -10.991 1.00 66.19 87 ASP A CA 1
ATOM 685 C C . ASP A 1 87 ? -14.459 -5.444 -9.561 1.00 66.19 87 ASP A C 1
ATOM 687 O O . ASP A 1 87 ? -15.585 -5.760 -9.174 1.00 66.19 87 ASP A O 1
ATOM 691 N N . ILE A 1 88 ? -13.588 -4.833 -8.747 1.00 65.12 88 ILE A N 1
ATOM 692 C CA . ILE A 1 88 ? -13.836 -4.616 -7.311 1.00 65.12 88 ILE A CA 1
ATOM 693 C C . ILE A 1 88 ? -14.415 -3.224 -7.015 1.00 65.12 88 ILE A C 1
ATOM 695 O O . ILE A 1 88 ? -15.225 -3.097 -6.096 1.00 65.12 88 ILE A O 1
ATOM 699 N N . TYR A 1 89 ? -13.992 -2.185 -7.744 1.00 56.62 89 TYR A N 1
ATOM 700 C CA . TYR A 1 89 ? -14.271 -0.783 -7.402 1.00 56.62 89 TYR A CA 1
ATOM 701 C C . TYR A 1 89 ? -14.932 0.056 -8.497 1.00 56.62 89 TYR A C 1
ATOM 703 O O . TYR A 1 89 ? -15.438 1.126 -8.153 1.00 56.62 89 TYR A O 1
ATOM 711 N N . TRP A 1 90 ? -14.960 -0.352 -9.775 1.00 54.09 90 TRP A N 1
ATOM 712 C CA . TRP A 1 90 ? -15.527 0.505 -10.826 1.00 54.09 90 TRP A CA 1
ATOM 713 C C . TRP A 1 90 ? -16.771 -0.069 -11.514 1.00 54.09 90 TRP A C 1
ATOM 715 O O . TRP A 1 90 ? -16.702 -0.934 -12.375 1.00 54.09 90 TRP A O 1
ATOM 725 N N . PHE A 1 91 ? -17.899 0.568 -11.169 1.00 45.22 91 PHE A N 1
ATOM 726 C CA . PHE A 1 91 ? -19.014 0.942 -12.045 1.00 45.22 91 PHE A CA 1
ATOM 727 C C . PHE A 1 91 ? -19.591 -0.171 -12.930 1.00 45.22 91 PHE A C 1
ATOM 729 O O . PHE A 1 91 ? -19.348 -0.246 -14.134 1.00 45.22 91 PHE A O 1
ATOM 736 N N . LYS A 1 92 ? -20.592 -0.869 -12.391 1.00 41.22 92 LYS A N 1
ATOM 737 C CA . LYS A 1 92 ? -21.805 -1.047 -13.190 1.00 41.22 92 LYS A CA 1
ATOM 738 C C . LYS A 1 92 ? -22.253 0.354 -13.625 1.00 41.22 92 LYS A C 1
ATOM 740 O O . LYS A 1 92 ? -22.819 1.095 -12.826 1.00 41.22 92 LYS A O 1
ATOM 745 N N . ARG A 1 93 ? -22.018 0.742 -14.882 1.00 39.66 93 ARG A N 1
ATOM 746 C CA . ARG A 1 93 ? -22.955 1.647 -15.561 1.00 39.66 93 ARG A CA 1
ATOM 747 C C . ARG A 1 93 ? -24.271 0.876 -15.691 1.00 39.66 93 ARG A C 1
ATOM 749 O O . ARG A 1 93 ? -24.625 0.393 -16.757 1.00 39.66 93 ARG A O 1
ATOM 756 N N . GLU A 1 94 ? -24.987 0.713 -14.585 1.00 41.44 94 GLU A N 1
ATOM 757 C CA . GLU A 1 94 ? -26.431 0.529 -14.634 1.00 41.44 94 GLU A CA 1
ATOM 758 C C . GLU A 1 94 ? -26.984 1.887 -15.063 1.00 41.44 94 GLU A C 1
ATOM 760 O O . GLU A 1 94 ? -27.205 2.742 -14.215 1.00 41.44 94 GLU A O 1
ATOM 765 N N . ASN A 1 95 ? -26.983 2.136 -16.379 1.00 39.91 95 ASN A N 1
ATOM 766 C CA . ASN A 1 95 ? -27.823 3.080 -17.131 1.00 39.91 95 ASN A CA 1
ATOM 767 C C . ASN A 1 95 ? -27.231 3.325 -18.533 1.00 39.91 95 ASN A C 1
ATOM 769 O O . ASN A 1 95 ? -26.944 4.456 -18.913 1.00 39.91 95 ASN A O 1
ATOM 773 N N . GLU A 1 96 ? -27.107 2.274 -19.345 1.00 34.78 96 GLU A N 1
ATOM 774 C CA . GLU A 1 96 ? -27.528 2.410 -20.747 1.00 34.78 96 GLU A CA 1
ATOM 775 C C . GLU A 1 96 ? -29.038 2.125 -20.793 1.00 34.78 96 GLU A C 1
ATOM 777 O O . GLU A 1 96 ? -29.505 1.088 -21.248 1.00 34.78 96 GLU A O 1
ATOM 782 N N . LEU A 1 97 ? -29.796 3.046 -20.199 1.00 40.84 97 LEU A N 1
ATOM 783 C CA . LEU A 1 97 ? -31.207 3.278 -20.469 1.00 40.84 97 LEU A CA 1
ATOM 784 C C . LEU A 1 97 ? -31.314 4.777 -20.749 1.00 40.84 97 LEU A C 1
ATOM 786 O O . LEU A 1 97 ? -31.359 5.577 -19.813 1.00 40.84 97 LEU A O 1
ATOM 790 N N . ILE A 1 98 ? -31.206 5.130 -22.031 1.00 39.22 98 ILE A N 1
ATOM 791 C CA . ILE A 1 98 ? -32.125 5.929 -22.870 1.00 39.22 98 ILE A CA 1
ATOM 792 C C . ILE A 1 98 ? -31.453 6.083 -24.237 1.00 39.22 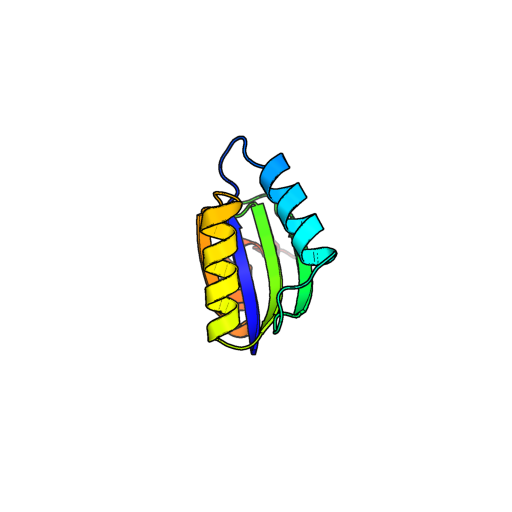98 ILE A C 1
ATOM 794 O O . ILE A 1 98 ? -30.298 6.563 -24.278 1.00 39.22 98 ILE A O 1
#